Protein AF-I3X8P3-F1 (afdb_monomer_lite)

Foldseek 3Di:
DPPPPPDDPVNVVVVVVVVVVVVVVVVVVVVVVVVVVVVCPPVPNVVVVVVVVVPPDD

Secondary structure (DSSP, 8-state):
--------HHHHHHHHHHHHHHHHHHHHHHHHHHHHHHHHTSTTSSHHHHHHHTT---

pLDDT: mean 77.42, std 18.26, range [38.75, 98.19]

Radius of gyration: 25.95 Å; chains: 1; bounding box: 51×17×80 Å

Sequence (58 aa):
MTQQVSIDSEDLAEKRRVIDAMKDAFASAIEARQAELRARDMPGHRAGWIGMLARKQR

Structure (mmCIF, N/CA/C/O backbone):
data_AF-I3X8P3-F1
#
_entry.id   AF-I3X8P3-F1
#
loop_
_atom_site.group_PDB
_atom_site.id
_atom_site.type_symbol
_atom_site.label_atom_id
_atom_site.label_alt_id
_atom_site.label_comp_id
_atom_site.label_asym_id
_atom_site.label_entity_id
_atom_site.label_seq_id
_atom_site.pdbx_PDB_ins_code
_atom_site.Cartn_x
_atom_site.Cartn_y
_atom_site.Cartn_z
_atom_site.occupancy
_atom_site.B_iso_or_equiv
_atom_site.auth_seq_id
_atom_site.auth_comp_id
_atom_site.auth_asym_id
_atom_site.auth_atom_id
_atom_site.pdbx_PDB_model_num
ATOM 1 N N . MET A 1 1 ? -0.882 10.252 41.755 1.00 38.75 1 MET A N 1
ATOM 2 C CA . MET A 1 1 ? -2.063 10.301 40.868 1.00 38.75 1 MET A CA 1
ATOM 3 C C . MET A 1 1 ? -1.679 9.698 39.529 1.00 38.75 1 MET A C 1
ATOM 5 O O . MET A 1 1 ? -0.958 10.330 38.771 1.00 38.75 1 MET A O 1
ATOM 9 N N . THR A 1 2 ? -2.070 8.455 39.266 1.00 51.88 2 THR A N 1
ATOM 10 C CA . THR A 1 2 ? -1.916 7.832 37.945 1.00 51.88 2 THR A CA 1
ATOM 11 C C . THR A 1 2 ? -3.035 8.351 37.051 1.00 51.88 2 THR A C 1
ATOM 13 O O . THR A 1 2 ? -4.203 8.090 37.329 1.00 51.88 2 THR A O 1
ATOM 16 N N . GLN A 1 3 ? -2.696 9.128 36.021 1.00 58.88 3 GLN A N 1
ATOM 17 C CA . GLN A 1 3 ? -3.670 9.578 35.028 1.00 58.88 3 GLN A CA 1
ATOM 18 C C . GLN A 1 3 ? -4.133 8.360 34.221 1.00 58.88 3 GLN A C 1
ATOM 20 O O . GLN A 1 3 ? -3.407 7.864 33.362 1.00 58.88 3 GLN A O 1
ATOM 25 N N . GLN A 1 4 ? -5.321 7.843 34.531 1.00 59.84 4 GLN A N 1
ATOM 26 C CA . GLN A 1 4 ? -6.011 6.886 33.673 1.00 59.84 4 GLN A CA 1
ATOM 27 C C . GLN A 1 4 ? -6.545 7.657 32.469 1.00 59.84 4 GLN A C 1
ATOM 29 O O . GLN A 1 4 ? -7.566 8.332 32.550 1.00 59.84 4 GLN A O 1
ATOM 34 N N . VAL A 1 5 ? -5.810 7.594 31.361 1.00 66.62 5 VAL A N 1
ATOM 35 C CA . VAL A 1 5 ? -6.302 8.061 30.066 1.00 66.62 5 VAL A CA 1
ATOM 36 C C . VAL A 1 5 ? -7.364 7.059 29.626 1.00 66.62 5 VAL A C 1
ATOM 38 O O . VAL A 1 5 ? -7.042 5.936 29.240 1.00 66.62 5 VAL A O 1
ATOM 41 N N . SER A 1 6 ? -8.636 7.431 29.747 1.00 67.12 6 SER A N 1
ATOM 42 C CA . SER A 1 6 ? -9.742 6.677 29.163 1.00 67.12 6 SER A CA 1
ATOM 43 C C . SER A 1 6 ? -9.632 6.792 27.645 1.00 67.12 6 SER A C 1
ATOM 45 O O . SER A 1 6 ? -10.044 7.793 27.062 1.00 67.12 6 SER A O 1
ATOM 47 N N . ILE A 1 7 ? -8.992 5.809 27.014 1.00 69.94 7 ILE A N 1
ATOM 48 C CA . ILE A 1 7 ? -8.918 5.734 25.558 1.00 69.94 7 ILE A CA 1
ATOM 49 C C . ILE A 1 7 ? -10.239 5.148 25.068 1.00 69.94 7 ILE A C 1
ATOM 51 O O . ILE A 1 7 ? -10.588 4.020 25.419 1.00 69.94 7 ILE A O 1
ATOM 55 N N . ASP A 1 8 ? -10.963 5.928 24.273 1.00 77.50 8 ASP A N 1
ATOM 56 C CA . ASP A 1 8 ? -12.204 5.494 23.649 1.00 77.50 8 ASP A CA 1
ATOM 57 C C . ASP A 1 8 ? -11.921 4.390 22.618 1.00 77.50 8 ASP A C 1
ATOM 59 O O . ASP A 1 8 ? -11.030 4.499 21.769 1.00 77.50 8 ASP A O 1
ATOM 63 N N . SER A 1 9 ? -12.682 3.302 22.700 1.00 77.75 9 SER A N 1
ATOM 64 C CA . SER A 1 9 ? -12.620 2.202 21.740 1.00 77.75 9 SER A CA 1
ATOM 65 C C . SER A 1 9 ? -12.944 2.643 20.310 1.00 77.75 9 SER A C 1
ATOM 67 O O . SER A 1 9 ? -12.386 2.080 19.366 1.00 77.75 9 SER A O 1
ATOM 69 N N . GLU A 1 10 ? -13.795 3.658 20.139 1.00 81.12 10 GLU A N 1
ATOM 70 C CA . GLU A 1 10 ? -14.159 4.181 18.821 1.00 81.12 10 GLU A CA 1
ATOM 71 C C . GLU A 1 10 ? -12.997 4.968 18.191 1.00 81.12 10 GLU A C 1
ATOM 73 O O . GLU A 1 10 ? -12.679 4.770 17.017 1.00 81.12 10 GLU A O 1
ATOM 78 N N . ASP A 1 11 ? -12.266 5.748 18.994 1.00 86.50 11 ASP A N 1
ATOM 79 C CA . ASP A 1 11 ? -11.043 6.450 18.574 1.00 86.50 11 ASP A CA 1
ATOM 80 C C . ASP A 1 11 ? -9.930 5.463 18.170 1.00 86.50 11 ASP A C 1
ATOM 82 O O . ASP A 1 11 ? -9.222 5.663 17.181 1.00 86.50 11 ASP A O 1
ATOM 86 N N . LEU A 1 12 ? -9.804 4.332 18.874 1.00 89.56 12 LEU A N 1
ATOM 87 C CA . LEU A 1 12 ? -8.870 3.268 18.483 1.00 89.56 12 LEU A CA 1
ATOM 88 C C . LEU A 1 12 ? -9.259 2.588 17.169 1.00 89.56 12 LEU A C 1
ATOM 90 O O . LEU A 1 12 ? -8.382 2.305 16.348 1.00 89.56 12 LEU A O 1
ATOM 94 N N . ALA A 1 13 ? -10.550 2.321 16.963 1.00 91.88 13 ALA A N 1
ATOM 95 C CA . ALA A 1 13 ? -11.045 1.738 15.722 1.00 91.88 13 ALA A CA 1
ATOM 96 C C . ALA A 1 13 ? -10.808 2.685 14.537 1.00 91.88 13 ALA A C 1
ATOM 98 O O . ALA A 1 13 ? -10.347 2.245 13.482 1.00 91.88 13 ALA A O 1
ATOM 99 N N . GLU A 1 14 ? -11.033 3.985 14.724 1.00 92.62 14 GLU A N 1
ATOM 100 C CA . GLU A 1 14 ? -10.773 4.986 13.694 1.00 92.62 14 GLU A CA 1
ATOM 101 C C . GLU A 1 14 ? -9.285 5.096 13.360 1.00 92.62 14 GLU A C 1
ATOM 103 O O . GLU A 1 14 ? -8.895 4.980 12.197 1.00 92.62 14 GLU A O 1
ATOM 108 N N . LYS A 1 15 ? -8.419 5.192 14.374 1.00 92.75 15 LYS A N 1
ATOM 109 C CA . LYS A 1 15 ? -6.961 5.179 14.173 1.00 92.75 15 LYS A CA 1
ATOM 110 C C . LYS A 1 15 ? -6.502 3.932 13.430 1.00 92.75 15 LYS A C 1
ATOM 112 O O . LYS A 1 15 ? -5.624 4.013 12.570 1.00 92.75 15 LYS A O 1
ATOM 117 N N . ARG A 1 16 ? -7.103 2.777 13.727 1.00 96.00 16 ARG A N 1
ATOM 118 C CA . ARG A 1 16 ? -6.800 1.532 13.023 1.00 96.00 16 ARG A CA 1
ATOM 119 C C . ARG A 1 16 ? -7.195 1.605 11.548 1.00 96.00 16 ARG A C 1
ATOM 121 O O . ARG A 1 16 ? -6.376 1.234 10.711 1.00 96.00 16 ARG A O 1
ATOM 128 N N . ARG A 1 17 ? -8.383 2.130 11.232 1.00 96.31 17 ARG A N 1
ATOM 129 C CA . ARG A 1 17 ? -8.833 2.338 9.844 1.00 96.31 17 ARG A CA 1
ATOM 130 C C . ARG A 1 17 ? -7.888 3.253 9.071 1.00 96.31 17 ARG A C 1
ATOM 132 O O . ARG A 1 17 ? -7.498 2.909 7.961 1.00 96.31 17 ARG A O 1
ATOM 139 N N . VAL A 1 18 ? -7.460 4.363 9.674 1.00 96.88 18 VAL A N 1
ATOM 140 C CA . VAL A 1 18 ? -6.497 5.289 9.054 1.00 96.88 18 VAL A CA 1
ATOM 141 C C . VAL A 1 18 ? -5.166 4.593 8.767 1.00 96.88 18 VAL A C 1
ATOM 143 O O . VAL A 1 18 ? -4.638 4.701 7.663 1.00 96.88 18 VAL A O 1
ATOM 146 N N . ILE A 1 19 ? -4.633 3.843 9.736 1.00 97.25 19 ILE A N 1
ATOM 147 C CA . ILE A 1 19 ? -3.380 3.098 9.562 1.00 97.25 19 ILE A CA 1
ATOM 148 C C . ILE A 1 19 ? -3.501 2.075 8.432 1.00 97.25 19 ILE A C 1
ATOM 150 O O . ILE A 1 19 ? -2.581 1.948 7.625 1.00 97.25 19 ILE A O 1
ATOM 154 N N . ASP A 1 20 ? -4.605 1.337 8.376 1.00 98.00 20 ASP A N 1
ATOM 155 C CA . ASP A 1 20 ? -4.792 0.310 7.357 1.00 98.00 20 ASP A CA 1
ATOM 156 C C . ASP A 1 20 ? -4.961 0.945 5.962 1.00 98.00 20 ASP A C 1
ATOM 158 O O . ASP A 1 20 ? -4.279 0.528 5.029 1.00 98.00 20 ASP A O 1
ATOM 162 N N . ALA A 1 21 ? -5.683 2.065 5.842 1.00 97.62 21 ALA A N 1
ATOM 163 C CA . ALA A 1 21 ? -5.747 2.838 4.597 1.00 97.62 21 ALA A CA 1
ATOM 164 C C . ALA A 1 21 ? -4.367 3.357 4.143 1.00 97.62 21 ALA A C 1
ATOM 166 O O . ALA A 1 21 ? -4.036 3.321 2.956 1.00 97.62 21 ALA A O 1
ATOM 167 N N . MET A 1 22 ? -3.525 3.814 5.078 1.00 97.81 22 MET A N 1
ATOM 168 C CA . MET A 1 22 ? -2.154 4.225 4.760 1.00 97.81 22 MET A CA 1
ATOM 169 C C . MET A 1 22 ? -1.310 3.049 4.259 1.00 97.81 22 MET A C 1
ATOM 171 O O . MET A 1 22 ? -0.557 3.208 3.299 1.00 97.81 22 MET A O 1
ATOM 175 N N . LYS A 1 23 ? -1.426 1.869 4.881 1.00 98.12 23 LYS A N 1
ATOM 176 C CA . LYS A 1 23 ? -0.710 0.663 4.436 1.00 98.12 23 LYS A CA 1
ATOM 177 C C . LYS A 1 23 ? -1.107 0.269 3.019 1.00 98.12 23 LYS A C 1
ATOM 179 O O . LYS A 1 23 ? -0.219 -0.014 2.219 1.00 98.12 23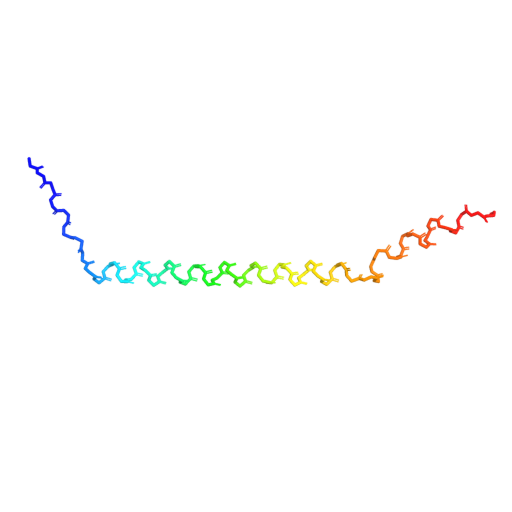 LYS A O 1
ATOM 184 N N . ASP A 1 24 ? -2.397 0.310 2.704 1.00 97.88 24 ASP A N 1
ATOM 185 C CA . ASP A 1 24 ? -2.899 -0.024 1.371 1.00 97.88 24 ASP A CA 1
ATOM 186 C C . ASP A 1 24 ? -2.377 0.960 0.313 1.00 97.88 24 ASP A C 1
ATOM 188 O O . ASP A 1 24 ? -1.934 0.555 -0.768 1.00 97.88 24 ASP A O 1
ATOM 192 N N . ALA A 1 25 ? -2.329 2.254 0.646 1.00 97.88 25 ALA A N 1
ATOM 193 C CA . ALA A 1 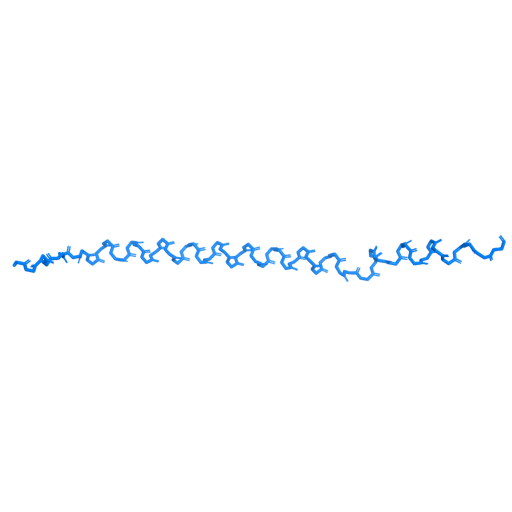25 ? -1.732 3.272 -0.215 1.00 97.88 25 ALA A CA 1
ATOM 194 C C . ALA A 1 25 ? -0.228 3.026 -0.446 1.00 97.88 25 ALA A C 1
ATOM 196 O O . ALA A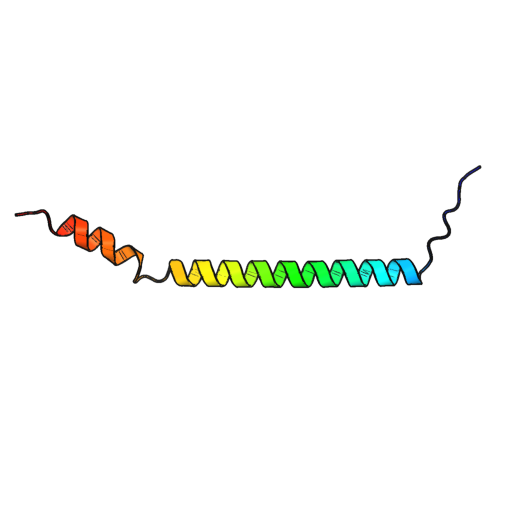 1 25 ? 0.251 3.124 -1.579 1.00 97.88 25 ALA A O 1
ATOM 197 N N . PHE A 1 26 ? 0.521 2.657 0.601 1.00 98.19 26 PHE A N 1
ATOM 198 C CA . PHE A 1 26 ? 1.940 2.312 0.473 1.00 98.19 26 PHE A CA 1
ATOM 199 C C . PHE A 1 26 ? 2.163 1.054 -0.370 1.00 98.19 26 PHE A C 1
ATOM 201 O O . PHE A 1 26 ? 3.049 1.057 -1.226 1.00 98.19 26 PHE A O 1
ATOM 208 N N . ALA A 1 27 ? 1.367 0.002 -0.167 1.00 97.81 27 ALA A N 1
ATOM 209 C CA . ALA A 1 27 ? 1.443 -1.221 -0.963 1.00 97.81 27 ALA A CA 1
ATOM 210 C C . ALA A 1 27 ? 1.218 -0.917 -2.452 1.00 97.81 27 ALA A C 1
ATOM 212 O O . ALA A 1 27 ? 2.052 -1.267 -3.288 1.00 97.81 27 ALA A O 1
ATOM 213 N N . SER A 1 28 ? 0.173 -0.144 -2.757 1.00 97.50 28 SER A N 1
ATOM 214 C CA . SER A 1 28 ? -0.150 0.287 -4.122 1.00 97.50 28 SER A CA 1
ATOM 215 C C . SER A 1 28 ? 0.995 1.079 -4.770 1.00 97.50 28 SER A C 1
ATOM 217 O O . SER A 1 28 ? 1.355 0.844 -5.925 1.00 97.50 28 SER A O 1
ATOM 219 N N . ALA A 1 29 ? 1.621 1.998 -4.026 1.00 97.31 29 ALA A N 1
ATOM 220 C CA . ALA A 1 29 ? 2.748 2.786 -4.524 1.00 97.31 29 ALA A CA 1
ATOM 221 C C . ALA A 1 29 ? 3.992 1.923 -4.808 1.00 97.31 29 ALA A C 1
ATOM 223 O O . ALA A 1 29 ? 4.689 2.137 -5.805 1.00 97.31 29 ALA A O 1
ATOM 224 N N . ILE A 1 30 ? 4.266 0.929 -3.957 1.00 97.25 30 ILE A N 1
ATOM 225 C CA . ILE A 1 30 ? 5.368 -0.019 -4.160 1.00 97.25 30 ILE A CA 1
ATOM 226 C C . ILE A 1 30 ? 5.118 -0.861 -5.413 1.00 97.25 30 ILE A C 1
ATOM 228 O O . ILE A 1 30 ? 6.023 -1.004 -6.236 1.00 97.25 30 ILE A O 1
ATOM 232 N N . GLU A 1 31 ? 3.909 -1.391 -5.588 1.00 96.94 31 GLU A N 1
ATOM 233 C CA . GLU A 1 31 ? 3.549 -2.193 -6.760 1.00 96.94 31 GLU A CA 1
ATOM 234 C C . GLU A 1 31 ? 3.692 -1.399 -8.060 1.00 96.94 31 GLU A C 1
ATOM 236 O O . GLU A 1 31 ? 4.333 -1.878 -9.002 1.00 96.94 31 GLU A O 1
ATOM 241 N N . ALA A 1 32 ? 3.192 -0.160 -8.085 1.00 96.31 32 ALA A N 1
ATOM 242 C CA . ALA A 1 32 ? 3.353 0.745 -9.218 1.00 96.31 32 ALA A CA 1
ATOM 243 C C . ALA A 1 32 ? 4.837 0.973 -9.543 1.00 96.31 32 ALA A C 1
ATOM 245 O O . ALA A 1 32 ? 5.266 0.810 -10.688 1.00 96.31 32 ALA A O 1
ATOM 246 N N . ARG A 1 33 ? 5.662 1.248 -8.525 1.00 94.56 33 ARG A N 1
ATOM 247 C CA . ARG A 1 33 ? 7.102 1.452 -8.713 1.00 94.56 33 ARG A CA 1
ATOM 248 C C . ARG A 1 33 ? 7.809 0.203 -9.233 1.00 94.56 33 ARG A C 1
ATOM 250 O O . ARG A 1 33 ? 8.693 0.291 -10.083 1.00 94.56 33 ARG A O 1
ATOM 257 N N . GLN A 1 34 ? 7.451 -0.971 -8.732 1.00 95.31 34 GLN A N 1
ATOM 258 C CA . GLN A 1 34 ? 8.024 -2.216 -9.228 1.00 95.31 34 GLN A CA 1
ATOM 259 C C . GLN A 1 34 ? 7.603 -2.490 -10.675 1.00 95.31 34 GLN A C 1
ATOM 261 O O . GLN A 1 34 ? 8.418 -2.975 -11.458 1.00 95.31 34 GLN A O 1
ATOM 266 N N . ALA A 1 35 ? 6.361 -2.173 -11.052 1.00 92.19 35 ALA A N 1
ATOM 267 C CA . ALA A 1 35 ? 5.901 -2.279 -12.432 1.00 92.19 35 ALA A CA 1
ATOM 268 C C . ALA A 1 35 ? 6.704 -1.358 -13.368 1.00 92.19 35 ALA A C 1
ATOM 270 O O . ALA A 1 35 ? 7.167 -1.815 -14.413 1.00 92.19 35 ALA A O 1
ATOM 271 N N . GLU A 1 36 ? 6.973 -0.112 -12.958 1.00 89.88 36 GLU A N 1
ATOM 272 C CA . GLU A 1 36 ? 7.857 0.806 -13.693 1.00 89.88 36 GLU A CA 1
ATOM 273 C C . GLU A 1 36 ? 9.265 0.228 -13.888 1.00 89.88 36 GLU A C 1
ATOM 275 O O . GLU A 1 36 ? 9.829 0.303 -14.981 1.00 89.88 36 GLU A O 1
ATOM 280 N N . LEU A 1 37 ? 9.850 -0.354 -12.836 1.00 89.25 37 LEU A N 1
ATOM 281 C CA . LEU A 1 37 ? 11.185 -0.950 -12.907 1.00 89.25 37 LEU A CA 1
ATOM 282 C C . LEU A 1 37 ? 11.213 -2.162 -13.845 1.00 89.25 37 LEU A C 1
ATOM 284 O O . LEU A 1 37 ? 12.091 -2.242 -14.701 1.00 89.25 37 LEU A O 1
ATOM 288 N N . ARG A 1 38 ? 10.217 -3.055 -13.763 1.00 85.50 38 ARG A N 1
ATOM 289 C CA . ARG A 1 38 ? 10.097 -4.205 -14.678 1.00 85.50 38 ARG A CA 1
ATOM 290 C C . ARG A 1 38 ? 9.924 -3.768 -16.134 1.00 85.50 38 ARG A C 1
ATOM 292 O O . ARG A 1 38 ? 10.507 -4.385 -17.020 1.00 85.50 38 ARG A O 1
ATOM 299 N N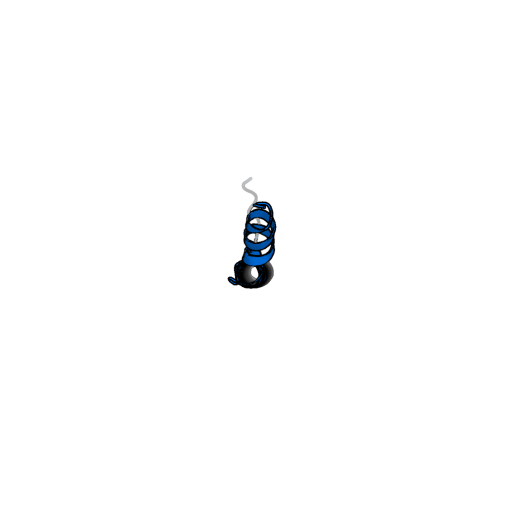 . ALA A 1 39 ? 9.172 -2.696 -16.388 1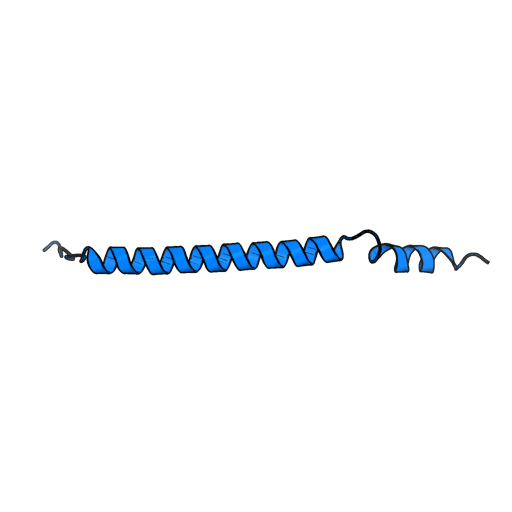.00 79.12 39 ALA A N 1
ATOM 300 C CA . ALA A 1 39 ? 9.037 -2.128 -17.729 1.00 79.12 39 ALA A CA 1
ATOM 301 C C . ALA A 1 39 ? 10.375 -1.577 -18.262 1.00 79.12 39 ALA A C 1
ATOM 303 O O . ALA A 1 39 ? 10.676 -1.724 -19.446 1.00 79.12 39 ALA A O 1
ATOM 304 N N . ARG A 1 40 ? 11.211 -0.988 -17.394 1.00 70.31 40 ARG A N 1
ATOM 305 C CA . ARG A 1 40 ? 12.553 -0.489 -17.752 1.00 70.31 40 ARG A CA 1
ATOM 306 C C . ARG A 1 40 ? 13.580 -1.595 -17.983 1.00 70.31 40 ARG A C 1
ATOM 308 O O . ARG A 1 4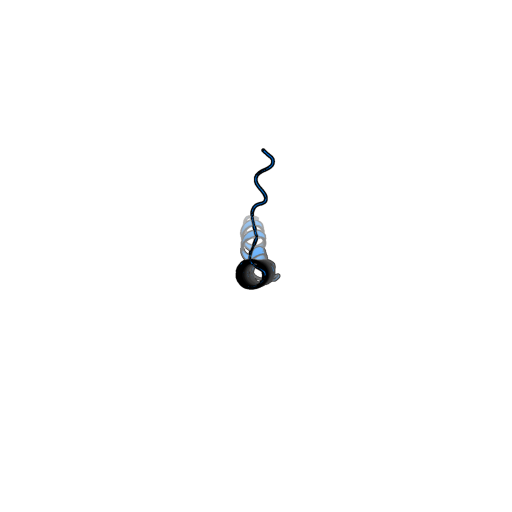0 ? 14.435 -1.443 -18.852 1.00 70.31 40 ARG A O 1
ATOM 315 N N . ASP A 1 41 ? 13.501 -2.688 -17.228 1.00 68.75 41 ASP A N 1
ATOM 316 C CA . ASP A 1 41 ? 14.394 -3.845 -17.376 1.00 68.75 41 ASP A CA 1
ATOM 317 C C . ASP A 1 41 ? 13.994 -4.775 -18.537 1.00 68.75 41 ASP A C 1
ATOM 319 O O . ASP A 1 41 ? 14.627 -5.810 -18.758 1.00 68.75 41 ASP A O 1
ATOM 323 N N . MET A 1 42 ? 12.995 -4.393 -19.342 1.00 61.97 42 MET A N 1
ATOM 324 C CA . MET A 1 42 ? 12.652 -5.116 -20.561 1.00 61.97 42 MET A CA 1
ATOM 325 C C . MET A 1 42 ? 13.849 -5.103 -21.544 1.00 61.97 42 MET A C 1
ATOM 327 O O . MET A 1 42 ? 14.397 -4.025 -21.816 1.00 61.97 42 MET A O 1
ATOM 331 N N . PRO A 1 43 ? 14.261 -6.256 -22.121 1.00 58.00 43 PRO A N 1
ATOM 332 C CA . PRO A 1 43 ? 15.507 -6.413 -22.896 1.00 58.00 43 PRO A CA 1
ATOM 333 C C . PRO A 1 43 ? 15.659 -5.582 -24.188 1.00 58.00 43 PRO A C 1
ATOM 335 O O . PRO A 1 43 ? 16.586 -5.819 -24.958 1.00 58.00 43 PRO A O 1
ATOM 338 N N . GLY A 1 44 ? 14.785 -4.608 -24.450 1.00 56.75 44 GLY A N 1
ATOM 339 C CA . GLY A 1 44 ? 14.859 -3.699 -25.596 1.00 56.75 44 GLY A CA 1
ATOM 340 C C . GLY A 1 44 ? 15.514 -2.345 -25.300 1.00 56.75 44 GLY A C 1
ATOM 341 O O . GLY A 1 44 ? 16.065 -1.731 -26.210 1.00 56.75 44 GLY A O 1
ATOM 342 N N . HIS A 1 45 ? 15.515 -1.870 -24.047 1.00 54.41 45 HIS A N 1
ATOM 343 C CA . HIS A 1 45 ? 15.992 -0.511 -23.736 1.00 54.41 45 HIS A CA 1
ATOM 344 C C . HIS A 1 45 ? 17.508 -0.405 -23.511 1.00 54.41 45 HIS A C 1
ATOM 346 O O . HIS A 1 45 ? 18.094 0.636 -23.806 1.00 54.41 45 HIS A O 1
ATOM 352 N N . ARG A 1 46 ? 18.173 -1.475 -23.051 1.00 55.53 46 ARG A N 1
ATOM 353 C CA . ARG A 1 46 ? 19.643 -1.498 -22.874 1.00 55.53 46 ARG A CA 1
ATOM 354 C C . ARG A 1 46 ? 20.415 -1.913 -24.135 1.00 55.53 46 ARG A C 1
ATOM 356 O O . ARG A 1 46 ? 21.603 -1.615 -24.247 1.00 55.53 46 ARG A O 1
ATOM 363 N N . ALA A 1 47 ? 19.756 -2.547 -25.109 1.00 54.84 47 ALA A N 1
ATOM 364 C CA . ALA A 1 47 ? 20.397 -3.006 -26.346 1.00 54.84 47 ALA A CA 1
ATOM 365 C C . ALA A 1 47 ? 20.820 -1.851 -27.280 1.00 54.84 47 ALA A C 1
ATOM 367 O O . ALA A 1 47 ? 21.724 -2.016 -28.100 1.00 54.84 47 ALA A O 1
ATOM 368 N N . GLY A 1 48 ? 20.221 -0.662 -27.126 1.00 56.00 48 GLY A N 1
ATOM 369 C CA . GLY A 1 48 ? 20.502 0.493 -27.984 1.00 56.00 48 GLY A CA 1
ATOM 370 C C . GLY A 1 48 ? 21.922 1.057 -27.851 1.00 56.00 48 GLY A C 1
ATOM 371 O O . GLY A 1 48 ? 22.471 1.553 -28.831 1.00 56.00 48 GLY A O 1
ATOM 372 N N . TRP A 1 49 ? 22.550 0.973 -26.672 1.00 55.75 49 TRP A N 1
ATOM 373 C CA . TRP A 1 49 ? 23.879 1.569 -26.452 1.00 55.75 49 TRP A CA 1
ATOM 374 C C . TRP A 1 49 ? 25.017 0.583 -26.728 1.00 55.75 49 TRP A C 1
ATOM 376 O O . TRP A 1 49 ? 26.047 0.976 -27.274 1.00 55.75 49 TRP A O 1
ATOM 386 N N . ILE A 1 50 ? 24.813 -0.709 -26.447 1.00 59.34 50 ILE A N 1
ATOM 387 C CA . ILE A 1 50 ? 25.809 -1.754 -26.735 1.00 59.34 50 ILE A CA 1
ATOM 388 C C . ILE A 1 50 ? 25.971 -1.935 -28.256 1.00 59.34 50 ILE A C 1
ATOM 390 O O . ILE A 1 50 ? 27.096 -2.010 -28.747 1.00 59.34 50 ILE A O 1
ATOM 394 N N . GLY A 1 51 ? 24.875 -1.877 -29.025 1.00 57.66 51 GLY A N 1
ATOM 395 C CA . GLY A 1 51 ? 24.940 -1.865 -30.493 1.00 57.66 51 GLY A CA 1
ATOM 396 C C . GLY A 1 51 ? 25.568 -0.592 -31.082 1.00 57.66 51 GLY A C 1
ATOM 397 O O . GLY A 1 51 ? 26.125 -0.633 -32.176 1.00 57.66 51 GLY A O 1
ATOM 398 N N . MET A 1 52 ? 25.528 0.536 -30.362 1.00 57.72 52 MET A N 1
ATOM 399 C CA . MET A 1 52 ? 26.145 1.795 -30.798 1.00 57.72 52 MET A CA 1
ATOM 400 C C . MET A 1 52 ? 27.663 1.820 -30.548 1.00 57.72 52 MET A C 1
ATOM 402 O O . MET A 1 52 ? 28.399 2.336 -31.387 1.00 57.72 52 MET A O 1
ATOM 406 N N . LEU A 1 53 ? 28.143 1.202 -29.461 1.00 59.81 53 LEU A N 1
ATOM 407 C CA . LEU A 1 53 ? 29.576 1.034 -29.166 1.00 59.81 53 LEU A CA 1
ATOM 408 C C . LEU A 1 53 ? 30.263 0.007 -30.083 1.00 59.81 53 LEU A C 1
ATOM 410 O O . LEU A 1 53 ? 31.434 0.175 -30.414 1.00 59.81 53 LEU A O 1
ATOM 414 N N . ALA A 1 54 ? 29.536 -1.005 -30.565 1.00 60.25 54 ALA A N 1
ATOM 415 C CA . ALA A 1 54 ? 30.067 -2.003 -31.499 1.00 60.25 54 ALA A CA 1
ATOM 416 C C . ALA A 1 54 ? 30.271 -1.478 -32.939 1.00 60.25 54 ALA A C 1
ATOM 418 O O . ALA A 1 54 ? 30.918 -2.141 -33.745 1.00 60.25 54 ALA A O 1
ATOM 419 N N . ARG A 1 55 ? 29.749 -0.289 -33.287 1.00 59.19 55 ARG A N 1
ATOM 420 C CA . ARG A 1 55 ? 29.866 0.289 -34.643 1.00 59.19 55 ARG A CA 1
ATOM 421 C C . ARG A 1 55 ? 31.072 1.203 -34.860 1.00 59.19 55 ARG A C 1
ATOM 423 O O . ARG A 1 55 ? 31.172 1.809 -35.922 1.00 59.19 55 ARG A O 1
ATOM 430 N N . LYS A 1 56 ? 32.016 1.280 -33.916 1.00 55.41 56 LYS A N 1
ATOM 431 C CA . LYS A 1 56 ? 33.313 1.934 -34.153 1.00 55.41 56 LYS A CA 1
ATOM 432 C C . LYS A 1 56 ? 34.449 0.914 -34.208 1.00 55.41 56 LYS A C 1
ATOM 434 O O . LYS A 1 56 ? 35.386 0.958 -33.421 1.00 55.41 56 LYS A O 1
ATOM 439 N N . GLN A 1 57 ? 34.357 0.005 -35.172 1.00 54.56 57 GLN A N 1
ATOM 440 C CA . GLN A 1 57 ? 35.519 -0.690 -35.716 1.00 54.56 57 GLN A CA 1
ATOM 441 C C . GLN A 1 57 ? 35.392 -0.775 -37.242 1.00 54.56 57 GLN A C 1
ATOM 443 O O . GLN A 1 57 ? 35.016 -1.804 -37.796 1.00 54.56 57 GLN A O 1
ATOM 448 N N . ARG A 1 58 ? 35.670 0.343 -37.918 1.00 50.78 58 ARG A N 1
ATOM 449 C CA . ARG A 1 58 ? 36.503 0.385 -39.124 1.00 50.78 58 ARG A CA 1
ATOM 450 C C . ARG A 1 58 ? 36.935 1.816 -39.411 1.00 50.78 58 ARG A C 1
ATOM 452 O O . ARG A 1 58 ? 36.086 2.716 -39.238 1.00 50.78 58 ARG A O 1
#

Organism: Sinorhizobium fredii (strain USDA 257) (NCBI:txid1185652)